Protein AF-W8Q5X2-F1 (afdb_monomer_lite)

Radius of gyration: 14.87 Å; chains: 1; bounding box: 36×23×42 Å

Secondary structure (DSSP, 8-state):
-HHHHHHHHHHHHTT-SEEEEESB-STT---TTSS--EEPPHHHHHHHHHHHHHHHHHTT---EEEEE--TTT--EES----TTTGGGEEEEE-TTSPEEE--SHHHHH-

Foldseek 3Di:
DVVLLVVLLVCVVVVHQEDEDEQFDPVQDDDLPDAPTEGEDPVVLVVSQVSSVVSCVVVVHPYHYHYDYSQQHHQWYADDPHPLQPVFFPPDADPVGTTGGNGRDVNVVD

Sequence (110 aa):
PLNVFELTKKFIKAGAAGVHFKDQLASEKKCGHMGGKVLVPTGTMIKNLKAARLAADIAEVPLIILARTDANAAKLITNDFDENDKPFLTGERSPEGFYYVKQGIEQAIS

Structure (mmCIF, N/CA/C/O backbone):
data_AF-W8Q5X2-F1
#
_entry.id   AF-W8Q5X2-F1
#
loop_
_atom_site.group_PDB
_atom_site.id
_atom_site.type_symbol
_atom_site.label_atom_id
_atom_site.label_alt_id
_atom_site.label_comp_id
_atom_site.label_asym_id
_atom_site.label_entity_id
_atom_site.label_seq_id
_atom_site.pdbx_PDB_ins_code
_atom_site.Cartn_x
_atom_site.Cartn_y
_atom_site.Cartn_z
_atom_site.occupancy
_atom_site.B_iso_or_equiv
_atom_site.auth_seq_id
_atom_site.auth_comp_id
_atom_site.auth_asym_id
_atom_site.auth_atom_id
_atom_site.pdbx_PDB_model_num
ATOM 1 N N . PRO A 1 1 ? 2.663 9.855 -4.328 1.00 91.44 1 PRO A N 1
ATOM 2 C CA . PRO A 1 1 ? 2.811 9.438 -5.744 1.00 91.44 1 PRO A CA 1
ATOM 3 C C . PRO A 1 1 ? 4.158 9.809 -6.400 1.00 91.44 1 PRO A C 1
ATOM 5 O O . PRO A 1 1 ? 4.814 8.898 -6.888 1.00 91.44 1 PRO A O 1
ATOM 8 N N . LEU A 1 2 ? 4.612 11.075 -6.399 1.00 97.81 2 LEU A N 1
ATOM 9 C CA . LEU A 1 2 ? 5.861 11.469 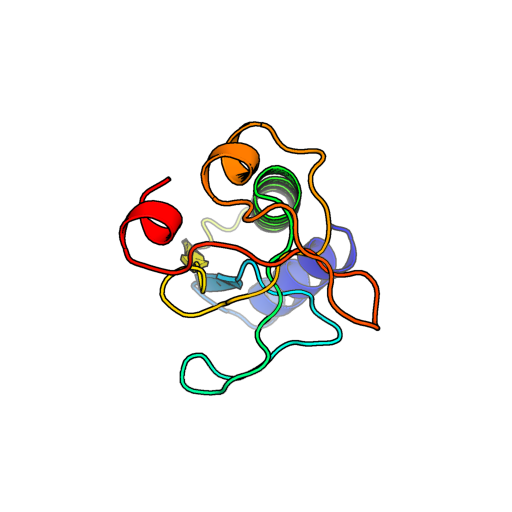-7.094 1.00 97.81 2 LEU A CA 1
ATOM 10 C C . LEU A 1 2 ? 7.109 10.721 -6.593 1.00 97.81 2 LEU A C 1
ATOM 12 O O . LEU A 1 2 ? 7.887 10.214 -7.394 1.00 97.81 2 LEU A O 1
ATOM 16 N N . ASN A 1 3 ? 7.251 10.556 -5.274 1.00 98.00 3 ASN A N 1
ATOM 17 C CA . ASN A 1 3 ? 8.366 9.791 -4.701 1.00 98.00 3 ASN A CA 1
ATOM 18 C C . ASN A 1 3 ? 8.381 8.328 -5.174 1.00 98.00 3 ASN A C 1
ATOM 20 O O . ASN A 1 3 ? 9.448 7.773 -5.405 1.00 98.00 3 ASN A O 1
ATOM 24 N N . VAL A 1 4 ? 7.207 7.709 -5.348 1.00 98.44 4 VAL A N 1
ATOM 25 C CA . VAL A 1 4 ? 7.081 6.328 -5.847 1.00 98.44 4 VAL A CA 1
ATOM 26 C C . VAL A 1 4 ? 7.473 6.242 -7.319 1.00 98.44 4 VAL A C 1
ATOM 28 O O . VAL A 1 4 ? 8.201 5.328 -7.701 1.00 98.44 4 VAL A O 1
ATOM 31 N N . PHE A 1 5 ? 7.055 7.216 -8.127 1.00 98.75 5 PHE A N 1
ATOM 32 C CA . PHE A 1 5 ? 7.434 7.318 -9.534 1.00 98.75 5 PHE A CA 1
ATOM 33 C C . PHE A 1 5 ? 8.960 7.428 -9.701 1.00 98.75 5 PHE A C 1
ATOM 35 O O . PHE A 1 5 ? 9.578 6.603 -10.375 1.00 98.75 5 PHE A O 1
ATOM 42 N N . GLU A 1 6 ? 9.593 8.385 -9.015 1.00 98.69 6 GLU A N 1
ATOM 43 C CA . GLU A 1 6 ? 11.044 8.593 -9.105 1.00 98.69 6 GLU A CA 1
ATOM 44 C C . GLU A 1 6 ? 11.849 7.426 -8.522 1.00 98.69 6 GLU A C 1
ATOM 46 O O . GLU A 1 6 ? 12.888 7.052 -9.066 1.00 98.69 6 GLU A O 1
ATOM 51 N N . LEU A 1 7 ? 11.367 6.799 -7.446 1.00 98.50 7 LEU A N 1
ATOM 52 C CA . LEU A 1 7 ? 12.004 5.604 -6.898 1.00 98.50 7 LEU A CA 1
ATOM 53 C C . LEU A 1 7 ? 11.917 4.419 -7.872 1.00 98.50 7 LEU A C 1
ATOM 55 O O . LEU A 1 7 ? 12.902 3.709 -8.056 1.00 98.50 7 LEU A O 1
ATOM 59 N N . THR A 1 8 ? 10.777 4.241 -8.542 1.00 98.75 8 THR A N 1
ATOM 60 C CA . THR A 1 8 ? 10.603 3.183 -9.548 1.00 98.75 8 THR A CA 1
ATOM 61 C C . THR A 1 8 ? 11.551 3.384 -10.728 1.00 98.75 8 THR A C 1
ATOM 63 O O . THR A 1 8 ? 12.248 2.448 -11.111 1.00 98.75 8 THR A O 1
ATOM 66 N N . LYS A 1 9 ? 11.684 4.618 -11.238 1.00 98.56 9 LYS A N 1
ATOM 67 C CA . LYS A 1 9 ? 12.679 4.953 -12.273 1.00 98.56 9 LYS A CA 1
ATOM 68 C C . LYS A 1 9 ? 14.103 4.602 -11.847 1.00 98.56 9 LYS A C 1
ATOM 70 O O . LYS A 1 9 ? 14.868 4.061 -12.642 1.00 98.56 9 LYS A O 1
ATOM 75 N N . LYS A 1 10 ? 14.467 4.884 -10.591 1.00 98.62 10 LYS A N 1
ATOM 76 C CA . LYS A 1 10 ? 15.789 4.532 -10.047 1.00 98.62 10 LYS A CA 1
ATOM 77 C C . LYS A 1 10 ? 16.000 3.018 -9.988 1.00 98.62 10 LYS A C 1
ATOM 79 O O . LYS A 1 10 ? 17.081 2.567 -10.349 1.00 98.62 10 LYS A O 1
ATOM 84 N N . PHE A 1 11 ? 14.987 2.244 -9.594 1.00 98.69 11 PHE A N 1
ATOM 85 C CA . PHE A 1 11 ? 15.064 0.780 -9.611 1.00 98.69 11 PHE A CA 1
ATOM 8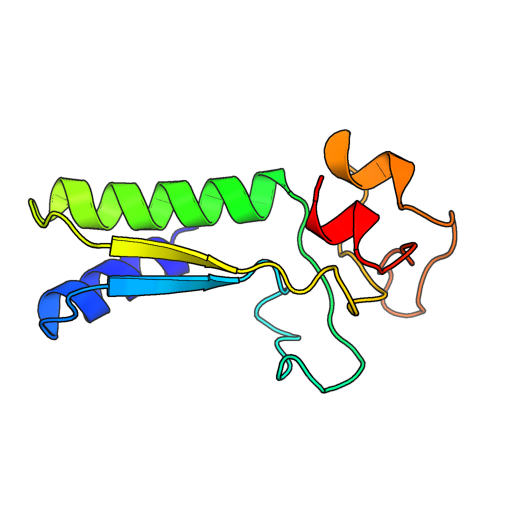6 C C . PHE A 1 11 ? 15.224 0.219 -11.025 1.00 98.69 11 PHE A C 1
ATOM 88 O O . PHE A 1 11 ? 16.092 -0.623 -11.242 1.00 98.69 11 PHE A O 1
ATOM 95 N N . ILE A 1 12 ? 14.454 0.726 -11.990 1.00 98.62 12 ILE A N 1
ATOM 96 C CA . ILE A 1 12 ? 14.572 0.329 -13.399 1.00 98.62 12 ILE A CA 1
ATOM 97 C C . ILE A 1 12 ? 15.976 0.639 -13.924 1.00 98.62 12 ILE A C 1
ATOM 99 O O . ILE A 1 12 ? 16.630 -0.234 -14.486 1.00 98.62 12 ILE A O 1
ATOM 103 N N . LYS A 1 13 ? 16.487 1.853 -13.670 1.00 98.44 13 LYS A N 1
ATOM 104 C CA . LYS A 1 13 ? 17.846 2.252 -14.069 1.00 98.44 13 LYS A CA 1
ATOM 105 C C . LYS A 1 13 ? 18.928 1.358 -13.452 1.00 98.44 13 LYS A C 1
ATOM 107 O O . LYS A 1 13 ? 19.969 1.157 -14.067 1.00 98.44 13 LYS A O 1
ATOM 112 N N . ALA A 1 14 ? 18.690 0.835 -12.252 1.00 98.56 14 ALA A N 1
ATOM 113 C CA . ALA A 1 14 ? 19.587 -0.099 -11.580 1.00 98.56 14 ALA A CA 1
ATOM 114 C C . ALA A 1 14 ? 19.458 -1.555 -12.080 1.00 98.56 14 ALA A C 1
ATOM 116 O O . ALA A 1 14 ? 20.177 -2.419 -11.588 1.00 98.56 14 ALA A O 1
ATOM 117 N N . GLY A 1 15 ? 18.563 -1.840 -13.034 1.00 98.25 15 GLY A N 1
ATOM 118 C CA . GLY A 1 15 ? 18.371 -3.173 -13.610 1.00 98.25 15 GLY A CA 1
ATOM 119 C C . GLY A 1 15 ? 17.445 -4.089 -12.805 1.00 98.25 15 GLY A C 1
ATOM 120 O O . GLY A 1 15 ? 17.512 -5.307 -12.955 1.00 98.25 15 GLY A O 1
ATOM 121 N N . ALA A 1 16 ? 16.590 -3.544 -11.933 1.00 98.44 16 ALA A N 1
ATOM 122 C CA . ALA A 1 16 ? 15.635 -4.359 -11.187 1.00 98.44 16 ALA A CA 1
ATOM 123 C C . ALA A 1 16 ? 14.587 -4.993 -12.123 1.00 98.44 16 ALA A C 1
ATOM 125 O O . ALA A 1 16 ? 13.925 -4.292 -12.883 1.00 98.44 16 ALA A O 1
ATOM 126 N N . ALA A 1 17 ? 14.384 -6.310 -12.011 1.00 98.12 17 ALA A N 1
ATOM 127 C CA . ALA A 1 17 ? 13.333 -7.033 -12.740 1.00 98.12 17 ALA A CA 1
ATOM 128 C C . ALA A 1 17 ? 11.931 -6.849 -12.121 1.00 98.12 17 ALA A C 1
ATOM 130 O O . ALA A 1 17 ? 10.909 -7.036 -12.783 1.00 98.12 17 ALA A O 1
ATOM 131 N N . GLY A 1 18 ? 11.874 -6.467 -10.844 1.00 98.25 18 GLY A N 1
ATOM 132 C CA . GLY A 1 18 ? 10.626 -6.215 -10.142 1.00 98.25 18 GLY A CA 1
ATOM 133 C C . GLY A 1 18 ? 10.807 -5.377 -8.886 1.00 98.25 18 GLY A C 1
ATOM 134 O O . GLY A 1 18 ? 11.902 -5.264 -8.335 1.00 98.25 18 GLY A O 1
ATOM 135 N N . VAL A 1 19 ? 9.706 -4.784 -8.440 1.00 98.44 19 VAL A N 1
ATOM 136 C CA . VAL A 1 19 ? 9.625 -3.945 -7.242 1.00 98.44 19 VAL A CA 1
ATOM 137 C C . VAL A 1 19 ? 8.379 -4.309 -6.450 1.00 98.44 19 VAL A C 1
ATOM 139 O O . VAL A 1 19 ? 7.359 -4.701 -7.019 1.00 98.44 19 VAL A O 1
ATOM 142 N N . HIS A 1 20 ? 8.437 -4.144 -5.132 1.00 98.25 20 HIS A N 1
ATOM 143 C CA . HIS A 1 20 ? 7.254 -4.251 -4.292 1.00 98.25 20 HIS A CA 1
ATOM 144 C C . HIS A 1 20 ? 6.994 -2.937 -3.557 1.00 98.25 20 HIS A C 1
ATOM 146 O O . HIS A 1 20 ? 7.909 -2.314 -3.016 1.00 98.25 20 HIS A O 1
ATOM 152 N N . PHE A 1 21 ? 5.727 -2.539 -3.499 1.00 98.06 21 PHE A N 1
ATOM 153 C CA . PHE A 1 21 ? 5.262 -1.400 -2.710 1.00 98.06 21 PHE A CA 1
ATOM 154 C C . PHE A 1 21 ? 4.287 -1.887 -1.653 1.00 98.06 21 PHE A C 1
ATOM 156 O O . PHE A 1 21 ? 3.609 -2.895 -1.849 1.00 98.06 21 PHE A O 1
ATOM 163 N N . LYS A 1 22 ? 4.231 -1.179 -0.525 1.00 96.81 22 LYS A N 1
ATOM 164 C CA . LYS A 1 22 ? 3.330 -1.516 0.572 1.00 96.81 22 LYS A CA 1
ATOM 165 C C . LYS A 1 22 ? 2.495 -0.335 1.028 1.00 96.81 22 LYS A C 1
ATOM 167 O O . LYS A 1 22 ? 2.942 0.805 0.928 1.00 96.81 22 LYS A O 1
ATOM 172 N N . ASP A 1 23 ? 1.332 -0.645 1.575 1.00 97.88 23 ASP A N 1
ATOM 173 C CA . ASP A 1 23 ? 0.288 0.279 2.023 1.00 97.88 23 ASP A CA 1
ATOM 174 C C . ASP A 1 23 ? 0.532 0.904 3.408 1.00 97.88 23 ASP A C 1
ATOM 176 O O . ASP A 1 23 ? -0.384 1.458 4.004 1.00 97.88 23 ASP A O 1
ATOM 180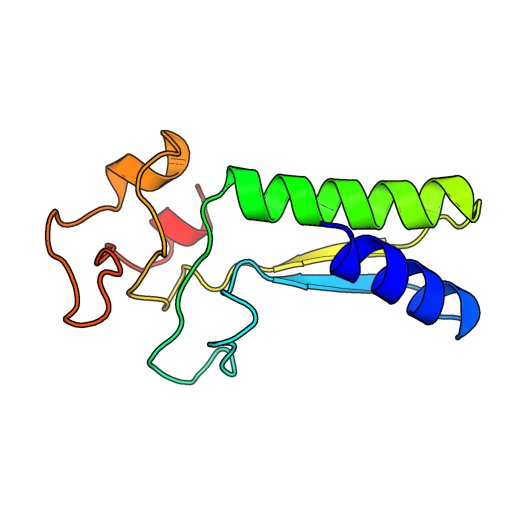 N N . GLN A 1 24 ? 1.762 0.879 3.927 1.00 96.62 24 GLN A N 1
ATOM 181 C CA . GLN A 1 24 ? 2.094 1.613 5.151 1.00 96.62 24 GLN A CA 1
ATOM 182 C C . GLN A 1 24 ? 2.423 3.081 4.868 1.00 96.62 24 GLN A C 1
ATOM 184 O O . GLN A 1 24 ? 3.075 3.407 3.871 1.00 96.62 24 GLN A O 1
ATOM 189 N N . LEU A 1 25 ? 2.076 3.955 5.812 1.00 95.81 25 LEU A N 1
ATOM 19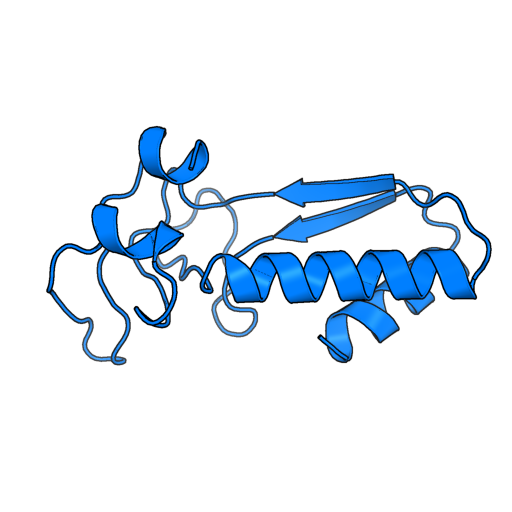0 C CA . LEU A 1 25 ? 2.546 5.334 5.852 1.00 95.81 25 LEU A CA 1
ATOM 191 C C . LEU A 1 25 ? 4.082 5.360 5.849 1.00 95.81 25 LEU A C 1
ATOM 193 O O . LEU A 1 25 ? 4.730 4.731 6.682 1.00 95.81 25 LEU A O 1
ATOM 197 N N . ALA A 1 26 ? 4.673 6.104 4.912 1.00 91.94 26 ALA A N 1
ATOM 198 C CA . ALA A 1 26 ? 6.118 6.082 4.686 1.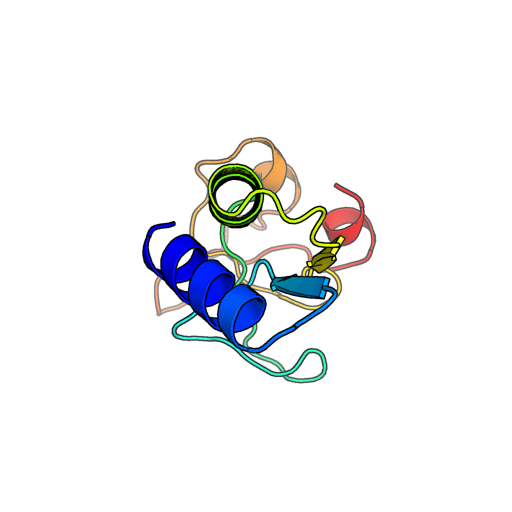00 91.94 26 ALA A CA 1
ATOM 199 C C . ALA A 1 26 ? 6.934 6.582 5.891 1.00 91.94 26 ALA A C 1
ATOM 201 O O . ALA A 1 26 ? 7.971 5.995 6.199 1.00 91.94 26 ALA A O 1
ATOM 202 N N . SER A 1 27 ? 6.464 7.629 6.578 1.00 90.44 27 SER A N 1
ATOM 203 C CA . SER A 1 27 ? 7.128 8.196 7.761 1.00 90.44 27 SER A CA 1
ATOM 204 C C . SER A 1 27 ? 7.079 7.269 8.976 1.00 90.44 27 SER A C 1
ATOM 206 O O . SER A 1 27 ? 7.997 7.286 9.783 1.00 90.44 27 SER A O 1
ATOM 208 N N . GLU A 1 28 ? 6.064 6.405 9.055 1.00 87.94 28 GLU A N 1
ATOM 209 C CA . GLU A 1 28 ? 5.870 5.436 10.141 1.00 87.94 28 GLU A CA 1
ATOM 210 C C . GLU A 1 28 ? 6.043 3.991 9.664 1.00 87.94 28 GLU A C 1
ATOM 212 O O . GLU A 1 28 ? 5.464 3.042 10.198 1.00 87.94 28 GLU A O 1
ATOM 217 N N . LYS A 1 29 ? 6.863 3.791 8.628 1.00 79.38 29 LYS A N 1
ATOM 218 C CA . LYS A 1 29 ? 7.091 2.461 8.074 1.00 79.38 29 LYS A CA 1
ATOM 219 C C . LYS A 1 29 ? 7.794 1.576 9.104 1.00 79.38 29 LYS A C 1
ATOM 221 O O . LYS A 1 29 ? 8.915 1.849 9.530 1.00 79.38 29 LYS A O 1
ATOM 226 N N . LYS A 1 30 ? 7.203 0.417 9.399 1.00 81.50 30 LYS A N 1
ATOM 227 C CA . LYS A 1 30 ? 7.790 -0.631 10.254 1.00 81.50 30 LYS A CA 1
ATOM 228 C C . LYS A 1 30 ? 8.011 -1.933 9.474 1.00 81.50 30 LYS A C 1
ATOM 230 O O . LYS A 1 30 ? 7.559 -2.091 8.334 1.00 81.50 30 LYS A O 1
ATOM 235 N N . CYS A 1 31 ? 8.784 -2.862 10.037 1.00 72.25 31 CYS A N 1
ATOM 236 C CA . CYS A 1 31 ? 8.875 -4.232 9.518 1.00 72.25 31 CYS A CA 1
ATOM 237 C C . CYS A 1 31 ? 7.544 -4.964 9.765 1.00 72.25 31 CYS A C 1
ATOM 239 O O . CYS A 1 31 ? 6.824 -4.622 10.698 1.00 72.25 31 CYS A O 1
ATOM 241 N N . GLY A 1 32 ? 7.203 -5.954 8.936 1.00 56.75 32 GLY A N 1
ATOM 242 C CA . GLY A 1 32 ? 5.878 -6.593 8.958 1.00 56.75 32 GLY A CA 1
ATOM 243 C C . GLY A 1 32 ? 5.508 -7.246 10.294 1.00 56.75 32 GLY A C 1
ATOM 244 O O . GLY A 1 32 ? 4.335 -7.243 10.661 1.00 56.75 32 GLY A O 1
ATOM 245 N N . HIS A 1 33 ? 6.504 -7.736 11.036 1.00 75.81 33 HIS A N 1
ATOM 246 C CA . HIS A 1 33 ? 6.336 -8.373 12.346 1.00 75.81 33 HIS A CA 1
ATOM 247 C C . HIS A 1 33 ? 6.357 -7.383 13.527 1.00 75.81 33 HIS A C 1
ATOM 249 O O . HIS A 1 33 ? 6.224 -7.801 14.673 1.00 75.81 33 HIS A O 1
ATOM 255 N N . MET A 1 34 ? 6.590 -6.089 13.281 1.00 68.62 34 MET A N 1
ATOM 256 C CA . MET A 1 34 ? 6.651 -5.075 14.337 1.00 68.62 34 MET A CA 1
ATOM 257 C C . MET A 1 34 ? 5.286 -4.410 14.544 1.00 68.62 34 MET A C 1
ATOM 259 O O . MET A 1 34 ? 4.504 -4.259 13.601 1.00 68.62 34 MET A O 1
ATOM 263 N N . GLY A 1 35 ? 5.012 -3.997 15.784 1.00 80.00 35 GLY A N 1
ATOM 264 C CA . GLY A 1 35 ? 3.855 -3.167 16.124 1.00 80.00 35 GLY A CA 1
ATOM 265 C C . GLY A 1 35 ? 3.972 -1.734 15.586 1.00 80.00 35 GLY A C 1
ATOM 266 O O . GLY A 1 35 ? 5.009 -1.340 15.053 1.00 80.00 35 GLY A O 1
ATOM 267 N N . GLY A 1 36 ? 2.897 -0.953 15.729 1.00 86.56 36 GLY A N 1
ATOM 268 C CA . GLY A 1 36 ? 2.870 0.465 15.337 1.00 86.56 36 GLY A CA 1
ATOM 269 C C . GLY A 1 36 ? 2.799 0.719 13.828 1.00 86.56 36 GLY A C 1
ATOM 270 O O . GLY A 1 36 ? 3.170 1.792 13.370 1.00 86.56 36 GLY A O 1
ATOM 271 N N . LYS A 1 37 ? 2.361 -0.267 13.034 1.00 95.31 37 LYS A N 1
ATOM 272 C CA . LYS A 1 37 ? 2.128 -0.088 11.594 1.00 95.31 37 LYS A CA 1
ATOM 273 C C . LYS A 1 37 ? 0.882 0.766 11.373 1.00 95.31 37 LYS A C 1
ATOM 275 O O . LYS A 1 37 ? -0.174 0.444 11.918 1.00 95.31 37 LYS A O 1
ATOM 280 N N . VAL A 1 38 ? 1.019 1.783 10.530 1.00 97.88 38 VAL A N 1
ATOM 281 C CA . VAL A 1 38 ? -0.069 2.676 10.121 1.00 97.88 38 VAL A CA 1
ATOM 282 C C . VAL A 1 38 ? -0.311 2.491 8.628 1.00 97.88 38 VAL A C 1
ATOM 284 O O . VAL A 1 38 ? 0.616 2.671 7.839 1.00 97.88 38 VAL A O 1
ATOM 287 N N . LEU A 1 39 ? -1.524 2.104 8.246 1.00 98.31 39 LEU A N 1
ATOM 288 C CA . LEU A 1 39 ? -1.963 1.978 6.860 1.00 98.31 39 LEU A CA 1
ATOM 289 C C . LEU A 1 39 ? -2.267 3.354 6.260 1.00 98.31 39 LEU A C 1
ATOM 291 O O . LEU A 1 39 ? -2.715 4.265 6.956 1.00 98.31 39 LEU A O 1
ATOM 295 N N . VAL A 1 40 ? -2.065 3.496 4.955 1.00 98.50 40 VAL A N 1
ATOM 296 C CA . VAL A 1 40 ? -2.699 4.556 4.163 1.00 98.50 40 VAL A CA 1
ATOM 297 C C . VAL A 1 40 ? -4.015 4.037 3.576 1.00 98.50 40 VAL A C 1
ATOM 299 O O . VAL A 1 40 ? -4.136 2.829 3.389 1.00 98.50 40 VAL A O 1
ATOM 302 N N . PRO A 1 41 ? -4.967 4.916 3.218 1.00 98.56 41 PRO A N 1
ATOM 303 C CA . PRO A 1 41 ? -6.209 4.497 2.582 1.00 98.56 41 PRO A CA 1
ATOM 304 C C . PRO A 1 41 ? -5.990 3.727 1.283 1.00 98.56 41 PRO A C 1
ATOM 306 O O . PRO A 1 41 ? -5.035 4.021 0.547 1.00 98.56 41 PRO A O 1
ATOM 309 N N . THR A 1 42 ? -6.903 2.811 0.968 1.00 98.62 42 THR A N 1
ATOM 310 C CA . THR A 1 42 ? -6.844 1.930 -0.208 1.00 98.62 42 THR A CA 1
ATOM 311 C C . THR A 1 42 ? -6.543 2.715 -1.493 1.00 98.62 42 THR A C 1
ATOM 313 O O . THR A 1 42 ? -5.562 2.447 -2.200 1.00 98.62 42 THR A O 1
ATOM 316 N N . GLY A 1 43 ? -7.284 3.793 -1.757 1.00 98.25 43 GLY A N 1
ATOM 317 C CA . GLY A 1 43 ? -7.085 4.666 -2.911 1.00 98.25 43 GLY A CA 1
ATOM 318 C C . GLY A 1 43 ? -5.710 5.345 -2.952 1.00 98.25 43 GLY A C 1
ATOM 319 O O . GLY A 1 43 ? -5.198 5.649 -4.034 1.00 98.25 43 GLY A O 1
ATOM 320 N N . THR A 1 44 ? -5.059 5.553 -1.805 1.00 98.19 44 THR A N 1
ATOM 321 C CA . THR A 1 44 ? -3.682 6.072 -1.733 1.00 98.19 44 THR A CA 1
ATOM 322 C C . THR A 1 44 ? -2.667 5.019 -2.172 1.00 98.19 44 THR A C 1
ATOM 324 O O . THR A 1 44 ? -1.771 5.334 -2.962 1.00 98.19 44 THR A O 1
ATOM 327 N N . MET A 1 45 ? -2.818 3.768 -1.723 1.00 98.12 45 MET A N 1
ATOM 328 C CA . MET A 1 45 ? -1.972 2.662 -2.181 1.00 98.12 45 MET A CA 1
ATOM 329 C C . MET A 1 45 ? -2.148 2.425 -3.687 1.00 98.12 45 MET A C 1
ATOM 331 O O . MET A 1 45 ? -1.159 2.356 -4.419 1.00 98.12 45 MET A O 1
ATOM 335 N N . ILE A 1 46 ? -3.389 2.432 -4.186 1.00 98.62 46 ILE A N 1
ATOM 336 C CA . ILE A 1 46 ? -3.687 2.323 -5.624 1.00 98.62 46 ILE A CA 1
ATOM 337 C C . ILE A 1 46 ? -3.007 3.449 -6.416 1.00 98.62 46 ILE A C 1
ATOM 339 O O . ILE A 1 46 ? -2.380 3.188 -7.444 1.00 98.62 46 ILE A O 1
ATOM 343 N N . LYS A 1 47 ? -3.068 4.704 -5.947 1.00 98.44 47 LYS A N 1
ATOM 344 C CA . LYS A 1 47 ? -2.367 5.836 -6.589 1.00 98.44 47 LYS A CA 1
ATOM 345 C C . LYS A 1 47 ? -0.853 5.617 -6.653 1.00 98.44 47 LYS A C 1
ATOM 347 O O . LYS A 1 47 ? -0.231 5.977 -7.651 1.00 98.44 47 LYS A O 1
ATOM 352 N N . ASN A 1 48 ? -0.253 5.028 -5.620 1.00 98.50 48 ASN A N 1
ATOM 353 C CA . ASN A 1 48 ? 1.173 4.701 -5.616 1.00 98.50 48 ASN A CA 1
ATOM 354 C C . ASN A 1 48 ? 1.503 3.572 -6.605 1.00 98.50 48 ASN A C 1
ATOM 356 O O . ASN A 1 48 ? 2.449 3.714 -7.376 1.00 98.50 48 ASN A O 1
ATOM 360 N N . LEU A 1 49 ? 0.702 2.505 -6.661 1.00 98.75 49 LEU A N 1
ATOM 361 C CA . LEU A 1 49 ? 0.875 1.429 -7.646 1.00 98.75 49 LEU A CA 1
ATOM 362 C C . LEU A 1 49 ? 0.739 1.942 -9.087 1.00 98.75 49 LEU A C 1
ATOM 364 O O . LEU A 1 49 ? 1.563 1.608 -9.936 1.00 98.75 49 LEU A O 1
ATOM 368 N N . LYS A 1 50 ? -0.240 2.819 -9.354 1.00 98.81 50 LYS A N 1
ATOM 369 C CA . LYS A 1 50 ? -0.389 3.491 -10.656 1.00 98.81 50 LYS A CA 1
ATOM 370 C C . LYS A 1 50 ? 0.830 4.348 -10.999 1.00 98.81 50 LYS A C 1
ATOM 372 O O . LYS A 1 50 ? 1.275 4.326 -12.138 1.00 98.81 50 LYS A O 1
ATOM 377 N N . ALA A 1 51 ? 1.403 5.059 -10.026 1.00 98.81 51 ALA A N 1
ATOM 378 C CA . ALA A 1 51 ? 2.627 5.834 -10.237 1.00 98.81 51 ALA A CA 1
ATOM 379 C C . ALA A 1 51 ? 3.840 4.938 -10.555 1.00 98.81 51 ALA A C 1
ATOM 381 O O . ALA A 1 51 ? 4.644 5.289 -11.414 1.00 98.81 51 ALA A O 1
ATOM 382 N N . ALA A 1 52 ? 3.962 3.776 -9.906 1.00 98.75 52 ALA A N 1
ATOM 383 C CA . ALA A 1 52 ? 5.001 2.799 -10.225 1.00 98.75 52 ALA A CA 1
ATOM 384 C C . ALA A 1 52 ? 4.817 2.207 -11.633 1.00 98.75 52 ALA A C 1
ATOM 386 O O . ALA A 1 52 ? 5.776 2.131 -12.397 1.00 98.75 52 ALA A O 1
ATOM 387 N N . ARG A 1 53 ? 3.581 1.847 -12.008 1.00 98.81 53 ARG A N 1
ATOM 388 C CA . ARG A 1 53 ? 3.271 1.357 -13.359 1.00 98.81 53 ARG A CA 1
ATOM 389 C C . ARG A 1 53 ? 3.573 2.415 -14.418 1.00 98.81 53 ARG A C 1
ATOM 391 O O . ARG A 1 53 ? 4.308 2.116 -15.345 1.00 98.81 53 ARG A O 1
ATOM 398 N N . LEU A 1 54 ? 3.153 3.663 -14.207 1.00 98.81 54 LEU A N 1
ATOM 399 C CA . LEU A 1 54 ? 3.459 4.773 -15.113 1.00 98.81 54 LEU A CA 1
ATOM 400 C C . LEU A 1 54 ? 4.971 4.972 -15.317 1.00 98.81 54 LEU A C 1
ATOM 402 O O . LEU A 1 54 ? 5.410 5.236 -16.431 1.00 98.81 54 LEU A O 1
ATOM 406 N N . ALA A 1 55 ? 5.780 4.842 -14.259 1.00 98.75 55 ALA A N 1
ATOM 407 C CA . ALA A 1 55 ? 7.238 4.919 -14.371 1.00 98.75 55 ALA A CA 1
ATOM 408 C C . ALA A 1 55 ? 7.828 3.787 -15.225 1.00 98.75 55 ALA A C 1
ATOM 410 O O . ALA A 1 55 ? 8.764 4.030 -15.983 1.00 98.75 55 ALA A O 1
ATOM 411 N N . ALA A 1 56 ? 7.292 2.571 -15.095 1.00 98.75 56 ALA A N 1
ATOM 412 C CA . ALA A 1 56 ? 7.694 1.422 -15.901 1.00 98.75 56 ALA A CA 1
ATOM 413 C C . ALA A 1 56 ? 7.272 1.569 -17.368 1.00 98.75 56 ALA A C 1
ATOM 415 O O . ALA A 1 56 ? 8.084 1.318 -18.254 1.00 98.75 56 ALA A O 1
ATOM 416 N N . ASP A 1 57 ? 6.049 2.047 -17.609 1.00 98.75 57 ASP A N 1
ATOM 417 C CA . ASP A 1 57 ? 5.500 2.249 -18.951 1.00 98.75 57 ASP A CA 1
ATOM 418 C C . ASP A 1 57 ? 6.292 3.320 -19.718 1.00 98.75 57 ASP A C 1
ATOM 420 O O . ASP A 1 57 ? 6.677 3.096 -20.859 1.00 98.75 57 ASP A O 1
ATOM 424 N N . ILE A 1 58 ? 6.624 4.449 -19.073 1.00 98.50 58 ILE A N 1
ATOM 425 C CA . ILE A 1 58 ? 7.473 5.505 -19.663 1.00 98.50 58 ILE A CA 1
ATOM 426 C C . ILE A 1 58 ? 8.894 5.004 -19.954 1.00 98.50 58 ILE A C 1
ATOM 428 O O . ILE A 1 58 ? 9.542 5.492 -20.875 1.00 98.50 58 ILE A O 1
ATOM 432 N N . ALA A 1 59 ? 9.402 4.066 -19.153 1.00 98.25 59 ALA A N 1
ATOM 433 C CA . ALA A 1 59 ? 10.716 3.469 -19.366 1.00 98.25 59 ALA A CA 1
ATOM 434 C C . ALA A 1 59 ? 10.696 2.306 -20.373 1.00 98.25 59 ALA A C 1
ATOM 436 O O . ALA A 1 59 ? 11.756 1.747 -20.639 1.00 98.25 59 ALA A O 1
ATOM 437 N N . GLU A 1 60 ? 9.519 1.927 -20.886 1.00 98.50 60 GLU A N 1
ATOM 438 C CA . GLU A 1 60 ? 9.313 0.789 -21.791 1.00 98.50 60 GLU A CA 1
ATOM 439 C C . GLU A 1 60 ? 9.855 -0.542 -21.230 1.00 98.50 60 GLU A C 1
ATOM 441 O O . GLU A 1 60 ? 10.316 -1.419 -21.960 1.00 98.50 60 GLU A O 1
ATOM 446 N N . VAL A 1 61 ? 9.788 -0.717 -19.903 1.00 98.50 61 VAL A N 1
ATOM 447 C CA . VAL A 1 61 ? 10.233 -1.940 -19.218 1.00 98.50 61 VAL A CA 1
ATOM 448 C C . VAL A 1 61 ? 9.023 -2.682 -18.650 1.00 98.50 61 VAL A C 1
ATOM 450 O O . VAL A 1 61 ? 8.269 -2.096 -17.868 1.00 98.50 61 VAL A O 1
ATOM 453 N N . PRO A 1 62 ? 8.846 -3.988 -18.941 1.00 98.19 62 PRO A N 1
ATOM 454 C CA . PRO A 1 62 ? 7.762 -4.800 -18.386 1.00 98.19 62 PRO A CA 1
ATOM 455 C C . PRO A 1 62 ? 8.036 -5.178 -16.917 1.00 98.19 62 PRO A C 1
ATOM 457 O O . PRO A 1 62 ? 8.119 -6.349 -16.553 1.00 98.19 62 PRO A O 1
ATOM 460 N N . LEU A 1 63 ? 8.202 -4.172 -16.054 1.00 98.56 63 LEU A N 1
ATOM 461 C CA . LEU A 1 63 ? 8.561 -4.339 -14.649 1.00 98.56 63 LEU A CA 1
ATOM 462 C C . LEU A 1 63 ? 7.459 -5.097 -13.895 1.00 98.56 63 LEU A C 1
ATOM 464 O O . LEU A 1 63 ? 6.273 -4.732 -13.959 1.00 98.56 63 LEU A O 1
ATOM 468 N N . ILE A 1 64 ? 7.858 -6.115 -13.128 1.00 98.69 64 ILE A N 1
ATOM 469 C CA . ILE A 1 64 ? 6.964 -6.818 -12.204 1.00 98.69 64 ILE A CA 1
ATOM 470 C C . ILE A 1 64 ? 6.691 -5.905 -11.004 1.00 98.69 64 ILE A C 1
ATOM 472 O O . ILE A 1 64 ? 7.616 -5.459 -10.326 1.00 98.69 64 ILE A O 1
ATOM 476 N N . ILE A 1 65 ? 5.415 -5.633 -10.722 1.00 98.69 65 ILE A N 1
ATOM 477 C CA . ILE A 1 65 ? 4.995 -4.808 -9.583 1.00 98.69 65 ILE A CA 1
ATOM 478 C C . ILE A 1 65 ? 4.202 -5.682 -8.619 1.00 98.69 65 ILE A C 1
ATOM 480 O O . ILE A 1 65 ? 3.137 -6.184 -8.971 1.00 98.69 65 ILE A O 1
ATOM 484 N N . LEU A 1 66 ? 4.712 -5.833 -7.397 1.00 98.62 66 LEU A N 1
ATOM 485 C CA . LEU A 1 66 ? 4.059 -6.573 -6.322 1.00 98.62 66 LEU A CA 1
ATOM 486 C C . LEU A 1 66 ? 3.402 -5.600 -5.337 1.00 98.62 66 LEU A C 1
ATOM 488 O O . LEU A 1 66 ? 4.071 -4.770 -4.712 1.00 98.62 66 LEU A O 1
ATOM 492 N N . ALA A 1 67 ? 2.086 -5.719 -5.184 1.00 98.56 67 ALA A N 1
ATOM 493 C CA . ALA A 1 67 ? 1.332 -5.021 -4.153 1.00 98.56 67 ALA A CA 1
ATOM 494 C C . ALA A 1 67 ? 1.370 -5.842 -2.860 1.00 98.56 67 ALA A C 1
ATOM 496 O O . ALA A 1 67 ? 0.912 -6.980 -2.820 1.00 98.56 67 ALA A O 1
ATOM 497 N N . ARG A 1 68 ? 1.948 -5.271 -1.806 1.00 98.38 68 ARG A N 1
ATOM 498 C CA . ARG A 1 68 ? 1.969 -5.862 -0.469 1.00 98.38 68 ARG A CA 1
ATOM 499 C C . ARG A 1 68 ? 0.996 -5.102 0.424 1.00 98.38 68 ARG A C 1
ATOM 501 O O . ARG A 1 68 ? 1.107 -3.884 0.526 1.00 98.38 68 ARG A O 1
ATOM 508 N N . THR A 1 69 ? 0.140 -5.825 1.136 1.00 98.19 69 THR A N 1
ATOM 509 C CA . THR A 1 69 ? -0.627 -5.265 2.253 1.00 98.19 69 THR A CA 1
ATOM 510 C C . THR A 1 69 ? -0.017 -5.659 3.594 1.00 98.19 69 THR A C 1
ATOM 512 O O . THR A 1 69 ? 0.532 -6.754 3.752 1.00 98.19 69 THR A O 1
ATOM 515 N N . ASP A 1 70 ? -0.079 -4.759 4.571 1.00 97.88 70 ASP A N 1
ATOM 516 C CA . ASP A 1 70 ? 0.259 -5.038 5.967 1.00 97.88 70 ASP A CA 1
ATOM 517 C C . ASP A 1 70 ? -0.980 -5.079 6.895 1.00 97.88 70 ASP A C 1
ATOM 519 O O . ASP A 1 70 ? -0.819 -5.215 8.117 1.00 97.88 70 ASP A O 1
ATOM 523 N N . ALA A 1 71 ? -2.193 -5.037 6.324 1.00 97.94 71 ALA A N 1
ATOM 524 C CA . ALA A 1 71 ? -3.480 -4.986 7.028 1.00 97.94 71 ALA A CA 1
ATOM 525 C C . ALA A 1 71 ? -3.752 -6.175 7.963 1.00 97.94 71 ALA A C 1
ATOM 527 O O . ALA A 1 71 ? -4.435 -6.027 8.973 1.00 97.94 71 ALA A O 1
ATOM 528 N N . ASN A 1 72 ? -3.117 -7.328 7.728 1.00 97.12 72 ASN A N 1
ATOM 529 C CA . ASN A 1 72 ? -3.271 -8.495 8.601 1.00 97.12 72 ASN A CA 1
ATOM 530 C C . ASN A 1 72 ? -2.878 -8.221 10.070 1.00 97.12 72 ASN A C 1
ATOM 532 O O . ASN A 1 72 ? -3.337 -8.900 10.982 1.00 97.12 72 ASN A O 1
ATOM 536 N N . ALA A 1 73 ? -2.005 -7.238 10.320 1.00 96.19 73 ALA A N 1
ATOM 537 C CA . ALA A 1 73 ? -1.581 -6.901 11.681 1.00 96.19 73 ALA A CA 1
ATOM 538 C C . ALA A 1 73 ? -1.404 -5.395 11.944 1.00 96.19 73 ALA A C 1
ATOM 540 O O . ALA A 1 73 ? -0.908 -5.019 13.007 1.00 96.19 73 ALA A O 1
ATOM 541 N N . ALA A 1 74 ? -1.735 -4.521 10.993 1.00 97.00 74 ALA A N 1
ATOM 542 C CA . ALA A 1 74 ? -1.696 -3.076 11.203 1.00 97.00 74 ALA A CA 1
ATOM 543 C C . ALA A 1 74 ? -2.992 -2.613 11.876 1.00 97.00 74 ALA A C 1
ATOM 545 O O . ALA A 1 74 ? -4.066 -2.832 11.340 1.00 97.00 74 ALA A O 1
ATOM 546 N N . LYS A 1 75 ? -2.883 -1.983 13.050 1.00 96.81 75 LYS A N 1
ATOM 547 C CA . LYS A 1 75 ? -4.042 -1.579 13.868 1.00 96.81 75 LYS A CA 1
ATOM 548 C C . LYS A 1 75 ? -4.509 -0.148 13.614 1.00 96.81 75 LYS A C 1
ATOM 550 O O . LYS A 1 75 ? -5.462 0.293 14.244 1.00 96.81 75 LYS A O 1
ATOM 555 N N . LEU A 1 76 ? -3.800 0.587 12.761 1.00 98.12 76 LEU A N 1
ATOM 556 C CA . LEU A 1 76 ? -4.007 2.011 12.534 1.00 98.12 76 LEU A CA 1
ATOM 557 C C . LEU A 1 76 ? -4.113 2.302 11.037 1.00 98.12 76 LEU A C 1
ATOM 559 O O . LEU A 1 76 ? -3.400 1.683 10.249 1.00 98.12 76 LEU A O 1
ATOM 563 N N . ILE A 1 77 ? -4.933 3.283 10.666 1.00 98.44 77 ILE A N 1
ATOM 564 C CA . ILE A 1 77 ? -5.016 3.866 9.320 1.00 98.44 77 ILE A CA 1
ATOM 565 C C . ILE A 1 77 ? -5.015 5.396 9.408 1.00 98.44 77 ILE A C 1
ATOM 567 O O . ILE A 1 77 ? -5.515 5.977 10.373 1.00 98.44 77 ILE A O 1
ATOM 571 N N . THR A 1 78 ? -4.425 6.077 8.424 1.00 98.25 78 THR A N 1
ATOM 572 C CA . THR A 1 78 ? -4.247 7.535 8.506 1.00 98.25 78 THR A CA 1
ATOM 573 C C . THR A 1 78 ? -5.534 8.345 8.349 1.00 98.25 78 THR A C 1
ATOM 575 O O . THR A 1 78 ? -5.590 9.471 8.833 1.00 98.25 78 THR A O 1
ATOM 578 N N . ASN A 1 79 ? -6.529 7.841 7.614 1.00 96.31 79 ASN A N 1
ATOM 579 C CA . ASN A 1 79 ? -7.743 8.586 7.264 1.00 96.31 79 ASN A CA 1
ATOM 580 C C . ASN A 1 79 ? -8.910 7.624 6.957 1.00 96.31 79 ASN A C 1
ATOM 582 O O . ASN A 1 79 ? -8.657 6.460 6.659 1.00 96.31 79 ASN A O 1
ATOM 586 N N . ASP A 1 80 ? -10.149 8.115 7.006 1.00 97.50 80 ASP A N 1
ATOM 587 C CA . ASP A 1 80 ? -11.412 7.381 6.829 1.00 97.50 80 ASP A CA 1
ATOM 588 C C . ASP A 1 80 ? -12.171 7.733 5.530 1.00 97.50 80 ASP A C 1
ATOM 590 O O . ASP A 1 80 ? -13.311 7.304 5.346 1.00 97.50 80 ASP A O 1
ATOM 594 N N . PHE A 1 81 ? -11.565 8.510 4.620 1.00 97.31 81 PHE A N 1
ATOM 595 C CA . PHE A 1 81 ? -12.251 8.983 3.409 1.00 97.31 81 PHE A CA 1
ATOM 596 C C . PHE A 1 81 ? -12.635 7.874 2.416 1.00 97.31 81 PHE A C 1
ATOM 598 O O . PHE A 1 81 ? -13.482 8.108 1.556 1.00 97.31 81 PHE A O 1
ATOM 605 N N . ASP A 1 82 ? -11.972 6.717 2.459 1.00 98.06 82 ASP A N 1
ATOM 606 C CA . ASP A 1 82 ? -12.141 5.653 1.468 1.00 98.06 82 ASP A CA 1
ATOM 607 C C . ASP A 1 82 ? -13.204 4.650 1.925 1.00 98.06 82 ASP A C 1
ATOM 609 O O . ASP A 1 82 ? -13.087 4.047 2.992 1.00 98.06 82 ASP A O 1
ATOM 613 N N . GLU A 1 83 ? -14.247 4.464 1.113 1.00 98.19 83 GLU A N 1
ATOM 614 C CA . GLU A 1 83 ? -15.365 3.570 1.431 1.00 98.19 83 GLU A CA 1
ATOM 615 C C . GLU A 1 83 ? -14.928 2.109 1.616 1.00 98.19 83 GLU A C 1
ATOM 617 O O . GLU A 1 83 ? -15.560 1.401 2.398 1.00 98.19 83 GLU A O 1
ATOM 622 N N . ASN A 1 84 ? -13.847 1.662 0.957 1.00 98.25 84 ASN A N 1
ATOM 623 C CA . ASN A 1 84 ? -13.331 0.296 1.122 1.00 98.25 84 ASN A CA 1
ATOM 624 C C . ASN A 1 84 ? -12.809 0.043 2.543 1.00 98.25 84 ASN A C 1
ATOM 626 O O . ASN A 1 84 ? -12.906 -1.064 3.065 1.00 98.25 84 ASN A O 1
ATOM 630 N N . ASP A 1 85 ? -12.284 1.088 3.185 1.00 98.56 85 ASP A N 1
ATOM 631 C CA . ASP A 1 85 ? -11.632 0.981 4.488 1.00 98.56 85 ASP A CA 1
ATOM 632 C C . ASP A 1 85 ? -12.639 1.127 5.646 1.00 98.56 85 ASP A C 1
ATOM 634 O O . ASP A 1 85 ? -12.397 0.649 6.760 1.00 98.56 85 ASP A O 1
ATOM 638 N N . LYS A 1 86 ? -13.800 1.751 5.393 1.00 98.25 86 LYS A N 1
ATOM 639 C CA . LYS A 1 86 ? -14.816 2.047 6.416 1.00 98.25 86 LYS A CA 1
ATOM 640 C C . LYS A 1 86 ? -15.343 0.836 7.189 1.00 98.25 86 LYS A C 1
ATOM 642 O O . LYS A 1 86 ? -15.477 0.970 8.407 1.00 98.25 86 LYS A O 1
ATOM 647 N N . PRO A 1 87 ? -15.614 -0.335 6.576 1.00 98.50 87 PRO A N 1
ATOM 648 C CA . PRO A 1 87 ? -16.073 -1.518 7.310 1.00 98.50 87 PRO A CA 1
ATOM 649 C C . PRO A 1 87 ? -15.127 -1.959 8.440 1.00 98.50 87 PRO A C 1
ATOM 651 O O . PRO A 1 87 ? -15.558 -2.606 9.401 1.00 98.50 87 PRO A O 1
ATOM 654 N N . PHE A 1 88 ? -13.844 -1.593 8.347 1.00 98.56 88 PHE A N 1
ATOM 655 C CA . PHE A 1 88 ? -12.811 -1.979 9.302 1.00 98.56 88 PHE A CA 1
ATOM 656 C C . PHE A 1 88 ? -12.572 -0.943 10.397 1.00 98.56 88 PHE A C 1
ATOM 658 O O . PHE A 1 88 ? -11.925 -1.276 11.386 1.00 98.56 88 PHE A O 1
ATOM 665 N N . LEU A 1 89 ? -13.090 0.281 10.283 1.00 98.38 89 LEU A N 1
ATOM 666 C CA . LEU A 1 89 ? -12.920 1.310 11.311 1.00 98.38 89 LEU A CA 1
ATOM 667 C C . LEU A 1 89 ? -13.615 0.897 12.617 1.00 98.38 89 LEU A C 1
ATOM 669 O O . LEU A 1 89 ? -14.731 0.374 12.615 1.00 98.38 89 LEU A O 1
ATOM 673 N N . THR A 1 90 ? -12.966 1.152 13.754 1.00 98.06 90 THR A N 1
ATOM 674 C CA . THR A 1 90 ? -13.571 0.919 15.079 1.00 98.06 90 THR A CA 1
ATOM 675 C C . THR A 1 90 ? -14.346 2.132 15.598 1.00 98.06 90 THR A C 1
ATOM 677 O O . THR A 1 90 ? -15.144 1.992 16.518 1.00 98.06 90 THR A O 1
ATOM 680 N N . GLY A 1 91 ? -14.111 3.314 15.017 1.00 96.81 91 GLY A N 1
ATOM 681 C CA . GLY A 1 91 ? -14.620 4.603 15.502 1.00 96.81 91 GLY A CA 1
ATOM 682 C C . GLY A 1 91 ? -13.691 5.309 16.499 1.00 96.81 91 GLY A C 1
ATOM 683 O O . GLY A 1 91 ? -13.912 6.476 16.813 1.00 96.81 91 GLY A O 1
ATOM 684 N N . GLU A 1 92 ? -12.628 4.646 16.961 1.00 97.94 92 GLU A N 1
ATOM 685 C CA . GLU A 1 92 ? -11.659 5.216 17.902 1.00 97.94 92 GLU A CA 1
ATOM 686 C C . GLU A 1 92 ? -10.474 5.886 17.193 1.00 97.94 92 GLU A C 1
ATOM 688 O O . GLU A 1 92 ? -10.108 5.540 16.063 1.00 97.94 92 GLU A O 1
ATOM 693 N N . ARG A 1 93 ? -9.829 6.829 17.893 1.00 97.62 93 ARG A N 1
ATOM 694 C CA . ARG A 1 93 ? -8.674 7.590 17.400 1.00 97.62 93 ARG A CA 1
ATOM 695 C C . ARG A 1 93 ? -7.472 7.452 18.330 1.00 97.62 93 ARG A C 1
ATOM 697 O O . ARG A 1 93 ? -7.630 7.411 19.548 1.00 97.62 93 ARG A O 1
ATOM 704 N N . SER A 1 94 ? -6.270 7.407 17.760 1.00 95.69 94 SER A N 1
ATOM 705 C CA . SER A 1 94 ? -5.016 7.499 18.515 1.00 95.69 94 SER A CA 1
ATOM 706 C C . SER A 1 94 ? -4.708 8.959 18.902 1.00 95.69 94 SER A C 1
ATOM 708 O O . SER A 1 94 ? -5.266 9.875 18.289 1.00 95.69 94 SER A O 1
ATOM 710 N N . PRO A 1 95 ? -3.811 9.215 19.877 1.00 95.50 95 PRO A N 1
ATOM 711 C CA . PRO A 1 95 ? -3.390 10.575 20.241 1.00 95.50 95 PRO A CA 1
ATOM 712 C C . PRO A 1 95 ? -2.784 11.379 19.082 1.00 95.50 95 PRO A C 1
ATOM 714 O O . PRO A 1 95 ? -2.929 12.596 19.023 1.00 95.50 9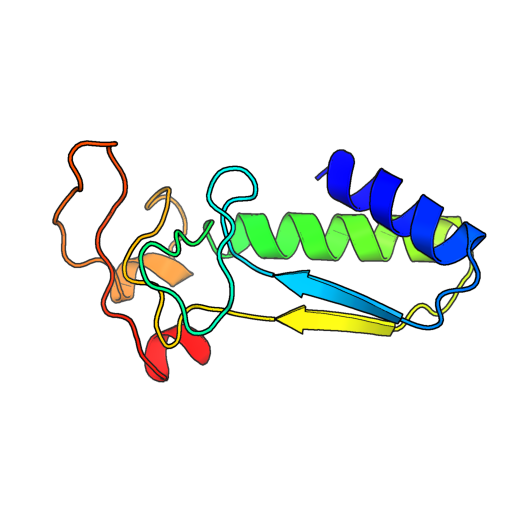5 PRO A O 1
ATOM 717 N N . GLU A 1 96 ? -2.134 10.700 18.137 1.00 94.38 96 GLU A N 1
ATOM 718 C CA . GLU A 1 96 ? -1.568 11.280 16.913 1.00 94.38 96 GLU A CA 1
ATOM 719 C C . GLU A 1 96 ? -2.640 11.581 15.852 1.00 94.38 96 GLU A C 1
ATOM 721 O O . GLU A 1 96 ? -2.351 12.190 14.823 1.00 94.38 96 GLU A O 1
ATOM 726 N N . GLY A 1 97 ? -3.883 11.151 16.086 1.00 95.75 97 GLY A N 1
ATOM 727 C CA . GLY A 1 97 ? -5.014 11.367 15.195 1.00 95.75 97 GLY A CA 1
ATOM 728 C C . GLY A 1 97 ? -5.230 10.267 14.155 1.00 95.75 97 GLY A C 1
ATOM 729 O O . GLY A 1 97 ? -6.066 10.460 13.273 1.00 95.75 97 GLY A O 1
ATOM 730 N N . PHE A 1 98 ? -4.561 9.116 14.237 1.00 97.88 98 PHE A N 1
ATOM 731 C CA . PHE A 1 98 ? -4.873 7.968 13.374 1.00 97.88 98 PHE A CA 1
ATOM 732 C C . PHE A 1 98 ? -6.173 7.285 13.804 1.00 97.88 98 PHE A C 1
ATOM 734 O O . PHE A 1 98 ? -6.623 7.453 14.934 1.00 97.88 98 PHE A O 1
ATOM 741 N N . TYR A 1 99 ? -6.782 6.516 12.907 1.00 98.31 99 TYR A N 1
ATOM 742 C CA . TYR A 1 99 ? -7.982 5.733 13.194 1.00 98.31 99 TYR A CA 1
ATOM 743 C C . TYR A 1 99 ? -7.599 4.301 13.535 1.00 98.31 99 TYR A C 1
ATOM 745 O O . TYR A 1 99 ? -6.765 3.710 12.848 1.00 98.31 99 TYR A O 1
ATOM 753 N N . TYR A 1 100 ? -8.226 3.731 14.561 1.00 98.12 100 TYR A N 1
ATOM 754 C CA . TYR A 1 100 ? -8.087 2.309 14.851 1.00 98.12 100 TYR A CA 1
ATOM 755 C C . TYR A 1 100 ? -8.924 1.467 13.879 1.00 98.12 100 TYR A C 1
ATOM 757 O O . TYR A 1 100 ? -10.051 1.827 13.525 1.00 98.12 100 TYR A O 1
ATOM 765 N N . VAL A 1 101 ? -8.361 0.332 13.453 1.00 98.31 101 VAL A N 1
ATOM 766 C CA . VAL A 1 101 ? -9.002 -0.619 12.533 1.00 98.31 101 VAL A CA 1
ATOM 767 C C . VAL A 1 101 ? -9.047 -2.030 13.107 1.00 98.31 101 VAL A C 1
ATOM 769 O O . VAL A 1 101 ? -8.208 -2.418 13.919 1.00 98.31 101 VAL A O 1
ATOM 772 N N . LYS A 1 102 ? -10.019 -2.817 12.646 1.00 98.06 102 LYS A N 1
ATOM 773 C CA . LYS A 1 102 ? -10.131 -4.259 12.864 1.00 98.06 102 LYS A CA 1
ATOM 774 C C . LYS A 1 102 ? -9.138 -4.987 11.955 1.00 98.06 102 LYS A C 1
ATOM 776 O O . LYS A 1 102 ? -9.506 -5.465 10.885 1.00 98.06 102 LYS A O 1
ATOM 781 N N . GLN A 1 103 ? -7.885 -5.066 12.397 1.00 96.69 103 GLN A N 1
ATOM 782 C CA . GLN A 1 103 ? -6.832 -5.780 11.674 1.00 96.69 103 GLN A CA 1
ATOM 783 C C . GLN A 1 103 ? -7.129 -7.278 11.561 1.00 96.69 103 GLN A C 1
ATOM 785 O O . GLN A 1 103 ? -7.664 -7.886 12.493 1.00 96.69 103 GLN A O 1
ATOM 790 N N . GLY A 1 104 ? -6.691 -7.896 10.469 1.00 97.25 104 GLY A N 1
ATOM 791 C CA . GLY A 1 104 ? -6.801 -9.338 10.274 1.00 97.25 104 GLY A CA 1
ATOM 792 C C . GLY A 1 104 ? -6.908 -9.721 8.808 1.00 97.25 104 GLY A C 1
ATOM 793 O O . GLY A 1 104 ? -6.718 -8.891 7.919 1.00 97.25 104 GLY A O 1
ATOM 794 N N . ILE A 1 105 ? -7.212 -10.995 8.566 1.00 98.19 105 ILE A N 1
ATOM 795 C CA . ILE A 1 105 ? -7.259 -11.545 7.211 1.00 98.19 105 ILE A CA 1
ATOM 796 C C . ILE A 1 105 ? -8.355 -10.897 6.358 1.00 98.19 105 ILE A C 1
ATOM 798 O O . ILE A 1 105 ? -8.112 -10.628 5.191 1.00 98.19 105 ILE A O 1
ATOM 802 N N . GLU A 1 106 ? -9.501 -10.551 6.947 1.00 98.38 106 GLU A N 1
ATOM 803 C CA . GLU A 1 106 ? -10.607 -9.897 6.231 1.00 98.38 106 GLU A CA 1
ATOM 804 C C . GLU A 1 106 ? -10.194 -8.537 5.659 1.00 98.38 106 GLU A C 1
ATOM 806 O O . GLU A 1 106 ? -10.447 -8.254 4.493 1.00 98.38 106 GLU A O 1
ATOM 811 N N . GLN A 1 107 ? -9.473 -7.727 6.443 1.00 98.38 107 GLN A N 1
ATOM 812 C CA . GLN A 1 107 ? -8.943 -6.444 5.971 1.00 98.38 107 GLN A CA 1
ATOM 813 C C . GLN A 1 107 ? -7.800 -6.622 4.963 1.00 98.38 107 GLN A C 1
ATOM 815 O O . GLN A 1 107 ? -7.530 -5.745 4.155 1.00 98.38 107 GLN A O 1
ATOM 820 N N . ALA A 1 108 ? -7.081 -7.745 5.020 1.00 98.25 108 ALA A N 1
ATOM 821 C CA . ALA A 1 108 ? -6.057 -8.054 4.028 1.00 98.25 108 ALA A CA 1
ATOM 822 C C . ALA A 1 108 ? -6.648 -8.562 2.700 1.00 98.25 108 ALA A C 1
ATOM 824 O O . ALA A 1 108 ? -5.964 -8.492 1.681 1.00 98.25 108 ALA A O 1
ATOM 825 N N . ILE A 1 109 ? -7.871 -9.104 2.720 1.00 98.25 109 ILE A N 1
ATOM 826 C CA . ILE A 1 109 ? -8.586 -9.608 1.541 1.00 98.25 109 ILE A CA 1
ATOM 827 C C . ILE A 1 109 ? -9.328 -8.483 0.802 1.00 98.25 109 ILE A C 1
ATOM 829 O O . ILE A 1 109 ? -9.426 -8.563 -0.422 1.00 98.25 109 ILE A O 1
ATOM 833 N N . SER A 1 110 ? -9.849 -7.479 1.518 1.00 96.56 110 SER A N 1
ATOM 834 C CA . SER A 1 110 ? -10.639 -6.363 0.963 1.00 96.56 110 SER A CA 1
ATOM 835 C C . SER A 1 110 ? -9.863 -5.466 0.004 1.00 96.56 110 SER A C 1
ATOM 837 O O . SER A 1 110 ? -10.343 -5.264 -1.130 1.00 96.56 110 SER A O 1
#

pLDDT: mean 96.05, std 6.53, range [56.75, 98.81]